Protein AF-A0A239C769-F1 (afdb_monomer_lite)

Radius of gyration: 11.59 Å; chains: 1; bounding box: 28×25×26 Å

Organism: NCBI:txid1610492

Foldseek 3Di:
DQVVVLVVQVVQLVDPPDFKDKDKDFQPPVVVVVRCVVQVWDFDDDDDRMTMTMDGSVSGDD

Secondary structure (DSSP, 8-state):
-HHHHHHHHHHHHHSTT--EEEEEEETT-HHHHHHTGGGT-EEEEEETTEEEEEEETTT---

Structure (mmCIF, N/CA/C/O backbone):
data_AF-A0A239C769-F1
#
_entry.id   AF-A0A239C769-F1
#
loop_
_atom_site.group_PDB
_atom_site.id
_atom_site.type_symbol
_atom_site.label_atom_id
_atom_site.label_alt_id
_atom_site.label_comp_id
_atom_site.label_asym_id
_atom_site.label_entity_id
_atom_site.label_seq_id
_atom_site.pdbx_PDB_ins_code
_atom_site.Cartn_x
_atom_site.Cartn_y
_atom_site.Cartn_z
_atom_site.occupancy
_atom_site.B_iso_or_equiv
_atom_site.auth_seq_id
_atom_site.auth_comp_id
_atom_site.auth_asym_id
_atom_site.auth_atom_id
_atom_site.pdbx_PDB_model_num
ATOM 1 N N . MET A 1 1 ? 6.316 12.804 -2.772 1.00 77.56 1 MET A N 1
ATOM 2 C CA . MET A 1 1 ? 4.858 12.547 -2.780 1.00 77.56 1 MET A CA 1
ATOM 3 C C . MET A 1 1 ? 4.481 11.671 -1.583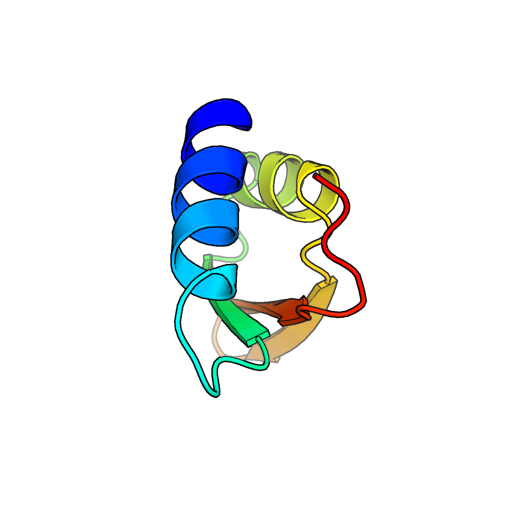 1.00 77.56 1 MET A C 1
ATOM 5 O O . MET A 1 1 ? 3.760 10.692 -1.710 1.00 77.56 1 MET A O 1
ATOM 9 N N . THR A 1 2 ? 5.011 11.994 -0.407 1.00 87.44 2 THR A N 1
ATOM 10 C CA . THR A 1 2 ? 4.803 11.238 0.838 1.00 87.44 2 THR A CA 1
ATOM 11 C C . THR A 1 2 ? 3.486 11.651 1.490 1.00 87.44 2 THR A C 1
ATOM 13 O O . THR A 1 2 ? 2.706 10.814 1.918 1.00 87.44 2 THR A O 1
ATOM 16 N N . GLU A 1 3 ? 3.185 12.941 1.441 1.00 91.12 3 GLU A N 1
ATOM 17 C CA . GLU A 1 3 ? 2.045 13.599 2.073 1.00 91.12 3 GLU A CA 1
ATOM 18 C C . GLU A 1 3 ? 0.721 13.135 1.456 1.00 91.12 3 GLU A C 1
ATOM 20 O O . GLU A 1 3 ? -0.220 12.801 2.171 1.00 91.12 3 GLU A O 1
ATOM 25 N N . ALA A 1 4 ? 0.662 13.036 0.123 1.00 92.12 4 ALA A N 1
ATOM 26 C CA . ALA A 1 4 ? -0.524 12.551 -0.582 1.00 92.12 4 ALA A CA 1
ATOM 27 C C . ALA A 1 4 ? -0.828 11.077 -0.252 1.00 92.12 4 ALA A C 1
ATOM 29 O O . ALA A 1 4 ? -1.981 10.725 -0.006 1.00 92.12 4 ALA A O 1
ATOM 30 N N . LEU A 1 5 ? 0.206 10.226 -0.193 1.00 92.81 5 LEU A N 1
ATOM 31 C CA . LEU A 1 5 ? 0.061 8.812 0.166 1.00 92.81 5 LEU A CA 1
ATOM 32 C C . LEU A 1 5 ? -0.352 8.635 1.628 1.00 92.81 5 LEU A C 1
ATOM 34 O O . LEU A 1 5 ? -1.209 7.799 1.916 1.00 92.81 5 LEU A O 1
ATOM 38 N N . ALA A 1 6 ? 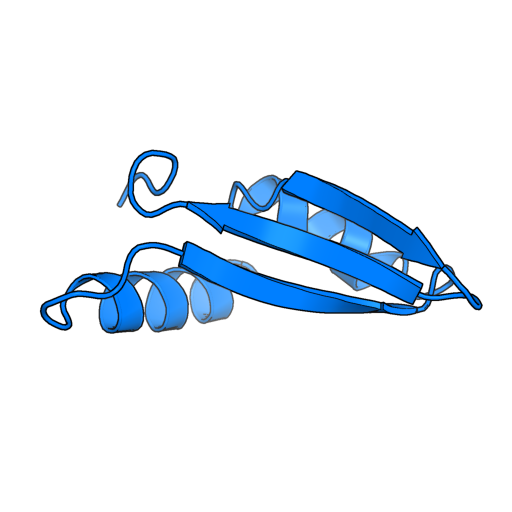0.205 9.434 2.537 1.00 92.69 6 ALA A N 1
ATOM 39 C CA . ALA A 1 6 ? -0.201 9.445 3.936 1.00 92.69 6 ALA A CA 1
ATOM 40 C C . ALA A 1 6 ? -1.665 9.887 4.091 1.00 92.69 6 ALA A C 1
ATOM 42 O O . ALA A 1 6 ? -2.433 9.212 4.774 1.00 92.69 6 ALA A O 1
ATOM 43 N N . GLY A 1 7 ? -2.078 10.956 3.402 1.00 94.56 7 GLY A N 1
ATOM 44 C CA . GLY A 1 7 ? -3.446 11.473 3.448 1.00 94.56 7 GLY A CA 1
ATOM 45 C C . GLY A 1 7 ? -4.482 10.465 2.947 1.00 94.56 7 GLY A C 1
ATOM 46 O O . GLY A 1 7 ? -5.441 10.162 3.659 1.00 94.56 7 GLY A O 1
ATOM 47 N N . ILE A 1 8 ? -4.269 9.885 1.759 1.00 94.44 8 ILE A N 1
ATOM 48 C CA . ILE A 1 8 ? -5.211 8.904 1.198 1.00 94.44 8 ILE A CA 1
ATOM 49 C C . ILE A 1 8 ? -5.229 7.601 2.007 1.00 94.44 8 ILE A C 1
ATOM 51 O O . ILE A 1 8 ? -6.295 7.035 2.239 1.00 94.44 8 ILE A O 1
ATOM 55 N N . SER A 1 9 ? -4.073 7.145 2.505 1.00 94.62 9 SER A N 1
ATOM 56 C CA . SER A 1 9 ? -3.998 5.950 3.357 1.00 94.62 9 SER A CA 1
ATOM 57 C C . SER A 1 9 ? -4.681 6.179 4.703 1.00 94.62 9 SER A C 1
ATOM 59 O O . SER A 1 9 ? -5.406 5.307 5.177 1.00 94.62 9 SER A O 1
ATOM 61 N N . GLY A 1 10 ? -4.510 7.367 5.286 1.00 94.75 10 GLY A N 1
ATOM 62 C CA . GLY A 1 10 ? -5.206 7.781 6.498 1.00 94.75 10 GLY A CA 1
ATOM 63 C C . GLY A 1 10 ? -6.717 7.762 6.305 1.00 94.75 10 GLY A C 1
ATOM 64 O O . GLY A 1 10 ? -7.415 7.104 7.073 1.00 94.75 10 GLY A O 1
ATOM 65 N N . TRP A 1 11 ? -7.216 8.388 5.234 1.00 95.00 11 TRP A N 1
ATOM 66 C CA . TRP A 1 11 ? -8.642 8.376 4.898 1.00 95.00 11 TRP A CA 1
ATOM 67 C C . TRP A 1 11 ? -9.187 6.962 4.649 1.00 95.00 11 TRP A C 1
ATOM 69 O O . TRP A 1 11 ? -10.263 6.625 5.137 1.00 95.00 11 TRP A O 1
ATOM 79 N N . ASN A 1 12 ? -8.433 6.091 3.973 1.00 94.62 12 ASN A N 1
ATOM 80 C CA . ASN A 1 12 ? -8.819 4.687 3.815 1.00 94.62 12 ASN A CA 1
ATOM 81 C C . ASN A 1 12 ? -8.970 3.995 5.179 1.00 94.62 12 ASN A C 1
ATOM 83 O O . ASN A 1 12 ? -9.929 3.264 5.415 1.00 94.62 12 ASN A O 1
ATOM 87 N N . PHE A 1 13 ? -8.059 4.232 6.122 1.00 95.31 13 PHE A N 1
ATOM 88 C CA . PHE A 1 13 ? -8.130 3.586 7.432 1.00 95.31 13 PHE A CA 1
ATOM 89 C C . PHE A 1 13 ? -9.161 4.189 8.391 1.00 95.31 13 PHE A C 1
ATOM 91 O O . PHE A 1 13 ? -9.482 3.524 9.383 1.00 95.31 13 PHE A O 1
ATOM 98 N N . THR A 1 14 ? -9.733 5.364 8.104 1.00 94.69 14 THR A N 1
ATOM 99 C CA . THR A 1 14 ? -10.928 5.838 8.825 1.00 94.69 14 THR A CA 1
ATOM 100 C C . THR A 1 14 ? -12.190 5.086 8.404 1.00 94.69 14 THR A C 1
ATOM 102 O O . THR A 1 14 ? -13.133 5.006 9.191 1.00 94.69 14 THR A O 1
ATOM 105 N N . GLN A 1 15 ? -12.195 4.455 7.224 1.00 93.44 15 GLN A N 1
ATOM 106 C CA . GLN A 1 15 ? -13.317 3.631 6.783 1.00 93.44 15 GLN A CA 1
ATOM 107 C C . GLN A 1 15 ? -13.396 2.330 7.597 1.00 93.44 15 GLN A C 1
ATOM 109 O O . GLN A 1 15 ? -12.392 1.655 7.873 1.00 93.44 15 GLN A O 1
ATOM 114 N N . GLY A 1 16 ? -14.615 1.955 7.989 1.00 92.50 16 GLY A N 1
ATOM 115 C CA . GLY A 1 16 ? -14.878 0.708 8.703 1.00 92.50 16 GLY A CA 1
ATOM 116 C C . GLY A 1 16 ? -14.491 -0.518 7.869 1.00 92.50 16 GLY A C 1
ATOM 117 O O . GLY A 1 16 ? -14.765 -0.586 6.676 1.00 92.50 16 GLY A O 1
ATOM 118 N N . GLY A 1 17 ? -13.841 -1.504 8.493 1.00 93.62 17 GLY A N 1
ATOM 119 C CA . GLY A 1 17 ? -13.536 -2.794 7.860 1.00 93.62 17 GLY A CA 1
ATOM 120 C C . GLY A 1 17 ? -12.276 -2.847 6.985 1.00 93.62 17 GLY A C 1
ATOM 121 O O . GLY A 1 17 ? -11.812 -3.950 6.686 1.00 93.62 17 GLY A O 1
ATOM 122 N N . ILE A 1 18 ? -11.655 -1.711 6.640 1.00 95.44 18 ILE A N 1
ATOM 123 C CA . ILE A 1 18 ? -10.399 -1.710 5.872 1.00 95.44 18 ILE A CA 1
ATOM 124 C C . ILE A 1 18 ? -9.238 -2.220 6.737 1.00 95.44 18 ILE A C 1
ATOM 126 O O . ILE A 1 18 ? -8.970 -1.716 7.829 1.00 95.44 18 ILE A O 1
A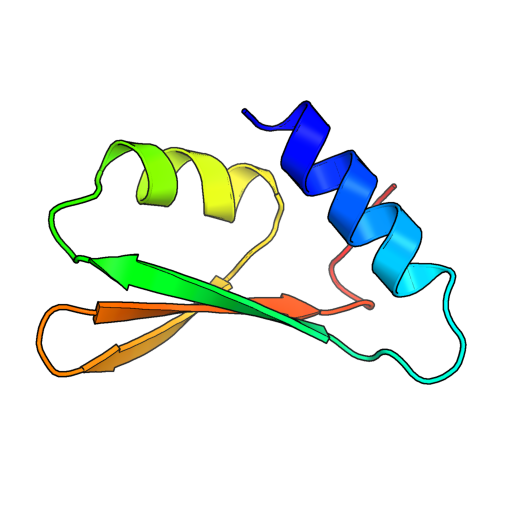TOM 130 N N . LYS A 1 19 ? -8.527 -3.237 6.230 1.00 95.38 19 LYS A N 1
ATOM 131 C CA . LYS A 1 19 ? -7.400 -3.898 6.921 1.00 95.38 19 LYS A CA 1
ATOM 132 C C . LYS A 1 19 ? -6.037 -3.567 6.314 1.00 95.38 19 LYS A C 1
ATOM 134 O O . LYS A 1 19 ? -5.027 -3.627 7.020 1.00 95.38 19 LYS A O 1
ATOM 139 N N . ALA A 1 20 ? -5.994 -3.260 5.021 1.00 96.31 20 ALA A N 1
ATOM 140 C CA . ALA A 1 20 ? -4.769 -2.948 4.300 1.00 96.31 20 ALA A CA 1
ATOM 141 C C . ALA A 1 20 ? -5.059 -2.174 3.007 1.00 96.31 20 ALA A C 1
ATOM 143 O O . ALA A 1 20 ? -6.158 -2.273 2.468 1.00 96.31 20 ALA 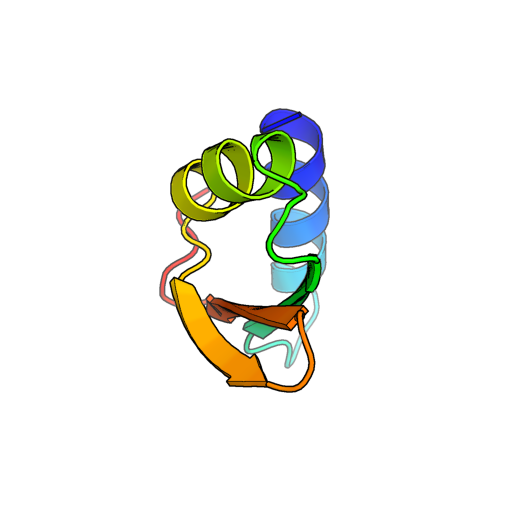A O 1
ATOM 144 N N . VAL A 1 21 ? -4.042 -1.469 2.516 1.00 95.88 21 VAL A N 1
ATOM 145 C CA . VAL A 1 21 ? -3.976 -0.860 1.184 1.00 95.88 21 VAL A CA 1
ATOM 146 C C . VAL A 1 21 ? -2.935 -1.627 0.370 1.00 95.88 21 VAL A C 1
ATOM 148 O O . VAL A 1 21 ? -1.868 -1.963 0.893 1.00 95.88 21 VAL A O 1
ATOM 151 N N . LEU A 1 22 ? -3.261 -1.922 -0.887 1.00 96.38 22 LEU A N 1
ATOM 152 C CA . LEU A 1 22 ? -2.352 -2.541 -1.847 1.00 96.38 22 LEU A CA 1
ATOM 153 C C . LEU A 1 22 ? -1.932 -1.509 -2.891 1.00 96.38 22 LEU A C 1
ATOM 155 O O . LEU A 1 22 ? -2.729 -0.652 -3.268 1.00 96.38 22 LEU A O 1
ATOM 159 N N . ALA A 1 23 ? -0.688 -1.604 -3.336 1.00 95.06 23 ALA A N 1
ATOM 160 C CA . ALA A 1 23 ? -0.161 -0.837 -4.454 1.00 95.06 23 ALA A CA 1
ATOM 161 C C . ALA A 1 23 ? 0.752 -1.732 -5.290 1.00 95.06 23 ALA A C 1
ATOM 163 O O . ALA A 1 23 ? 1.327 -2.689 -4.772 1.00 95.06 23 ALA A O 1
ATOM 164 N N . GLU A 1 24 ? 0.916 -1.403 -6.562 1.00 95.00 24 GLU A N 1
ATOM 165 C CA . GLU A 1 24 ? 1.843 -2.084 -7.455 1.00 95.00 24 GLU A CA 1
ATOM 166 C C . GLU A 1 24 ? 2.701 -1.060 -8.194 1.00 95.00 24 GLU A C 1
ATOM 168 O O . GLU A 1 24 ? 2.266 0.063 -8.455 1.00 95.00 24 GLU A O 1
ATOM 173 N N . THR A 1 25 ? 3.945 -1.424 -8.477 1.00 95.81 25 THR A N 1
ATOM 174 C CA . THR A 1 25 ? 4.882 -0.584 -9.226 1.00 95.81 25 THR A CA 1
ATOM 175 C C . THR A 1 25 ? 5.703 -1.439 -10.167 1.00 95.81 25 THR A C 1
ATOM 177 O O . THR A 1 25 ? 6.083 -2.551 -9.809 1.00 95.81 25 THR A O 1
ATOM 180 N N . GLU A 1 26 ? 6.046 -0.910 -11.336 1.00 96.25 26 GLU A N 1
ATOM 181 C CA . GLU A 1 26 ? 7.060 -1.533 -12.188 1.00 96.25 26 GLU A CA 1
ATOM 182 C C . GLU A 1 26 ? 8.434 -1.513 -11.502 1.00 96.25 26 GLU A C 1
ATOM 184 O O . GLU A 1 26 ? 8.740 -0.601 -10.727 1.00 96.25 26 GLU A O 1
ATOM 189 N N . LYS A 1 27 ? 9.278 -2.515 -11.778 1.00 92.44 27 LYS A N 1
ATOM 190 C CA . LYS A 1 27 ? 10.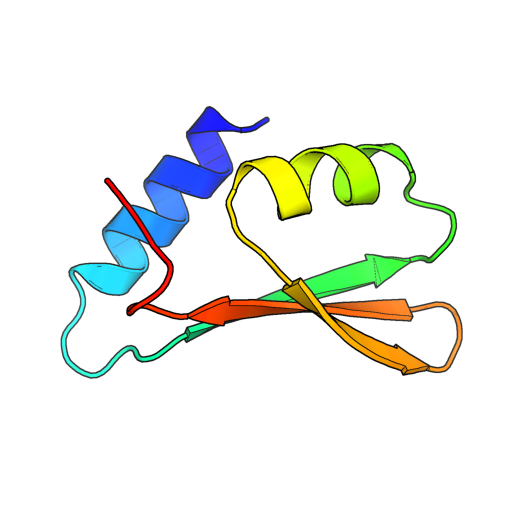593 -2.672 -11.129 1.00 92.44 27 LYS A CA 1
ATOM 191 C C . LYS A 1 27 ? 11.566 -1.526 -11.419 1.00 92.44 27 LYS A C 1
ATOM 193 O O . LYS A 1 27 ? 12.486 -1.278 -10.637 1.00 92.44 27 LYS A O 1
ATOM 198 N N . ASP A 1 28 ? 11.374 -0.835 -12.529 1.00 93.44 28 ASP A N 1
ATOM 199 C CA . ASP A 1 28 ? 12.158 0.323 -12.945 1.00 93.44 28 ASP A CA 1
ATOM 200 C C . ASP A 1 28 ? 11.628 1.647 -12.362 1.00 93.44 28 ASP A C 1
ATOM 202 O O . ASP A 1 28 ? 12.298 2.679 -12.450 1.00 93.44 28 ASP A O 1
ATOM 206 N N . CYS A 1 29 ? 10.486 1.629 -11.662 1.00 91.00 29 CYS A N 1
ATOM 207 C CA . CYS A 1 29 ? 9.891 2.799 -11.023 1.00 91.00 29 CYS A CA 1
ATOM 208 C C . CYS A 1 29 ? 10.598 3.162 -9.699 1.00 91.00 29 CYS A C 1
ATOM 210 O O . CYS A 1 29 ? 10.014 3.206 -8.608 1.00 91.00 29 CYS A O 1
ATOM 212 N N . LEU A 1 30 ? 11.894 3.481 -9.788 1.00 89.81 30 LEU A N 1
ATOM 213 C CA . LEU A 1 30 ? 12.779 3.737 -8.644 1.00 89.81 30 LEU A CA 1
ATOM 214 C C . LEU A 1 30 ? 12.313 4.892 -7.740 1.00 89.81 30 LEU A C 1
ATOM 216 O O . LEU A 1 30 ? 12.707 4.967 -6.572 1.00 89.81 30 LEU A O 1
ATOM 220 N N . ALA A 1 31 ? 11.512 5.824 -8.261 1.00 89.06 31 ALA A N 1
ATOM 221 C CA . ALA A 1 31 ? 10.930 6.916 -7.480 1.00 89.06 31 ALA A CA 1
ATOM 222 C C . ALA A 1 31 ? 9.867 6.405 -6.491 1.00 89.06 31 ALA A C 1
ATOM 224 O O . ALA A 1 31 ? 9.888 6.759 -5.306 1.00 89.06 31 ALA A O 1
ATOM 225 N N . SER A 1 32 ? 8.981 5.522 -6.952 1.00 87.62 32 SER A N 1
ATOM 226 C CA . SER A 1 32 ? 7.942 4.901 -6.126 1.00 87.62 32 SER A CA 1
ATOM 227 C C . SER A 1 32 ? 8.551 3.945 -5.107 1.00 87.62 32 SER A C 1
ATOM 229 O O . SER A 1 32 ? 8.179 3.988 -3.935 1.00 87.62 32 SER A O 1
ATOM 231 N N . HIS A 1 33 ? 9.591 3.201 -5.490 1.00 90.69 33 HIS A N 1
ATOM 232 C CA . HIS A 1 33 ? 10.328 2.314 -4.581 1.00 90.69 33 HIS A CA 1
ATOM 233 C C . HIS A 1 33 ? 10.988 3.052 -3.415 1.00 90.69 33 HIS A C 1
ATOM 235 O O . HIS A 1 33 ? 11.162 2.488 -2.342 1.00 90.69 33 HIS A O 1
ATOM 241 N N . ARG A 1 34 ? 11.338 4.331 -3.594 1.00 91.88 34 ARG A N 1
ATOM 242 C CA . ARG A 1 34 ? 11.856 5.181 -2.511 1.00 91.88 34 ARG A CA 1
ATOM 243 C C . ARG A 1 34 ? 10.757 5.820 -1.668 1.00 91.88 34 ARG A C 1
ATOM 245 O O . ARG A 1 34 ? 11.024 6.237 -0.544 1.00 91.88 34 ARG A O 1
ATOM 252 N N . THR A 1 35 ? 9.549 5.944 -2.209 1.00 93.12 35 THR A N 1
ATOM 253 C CA . THR A 1 35 ? 8.438 6.674 -1.584 1.00 93.12 35 THR A CA 1
ATOM 254 C C . THR A 1 35 ? 7.524 5.745 -0.783 1.00 93.12 35 THR A C 1
ATOM 256 O O . THR A 1 35 ? 7.094 6.107 0.311 1.00 93.12 35 THR A O 1
ATOM 259 N N . LEU A 1 36 ? 7.259 4.537 -1.280 1.00 94.00 36 LEU A N 1
ATOM 260 C CA . LEU A 1 36 ? 6.384 3.556 -0.635 1.00 94.00 36 LEU A CA 1
ATOM 261 C C . LEU A 1 36 ? 6.915 3.099 0.740 1.00 94.00 36 LEU A C 1
ATOM 263 O O . LEU A 1 36 ? 6.166 3.218 1.714 1.00 94.00 36 LEU A O 1
ATOM 267 N N . PRO A 1 37 ? 8.200 2.717 0.901 1.00 93.56 37 PRO A N 1
ATOM 268 C CA . PRO A 1 37 ? 8.748 2.367 2.214 1.00 93.56 37 PRO A CA 1
ATOM 269 C C . PRO A 1 37 ? 8.682 3.510 3.232 1.00 93.56 37 PRO A C 1
ATOM 271 O O . PRO A 1 37 ? 8.428 3.268 4.409 1.00 93.56 37 PRO A O 1
ATOM 274 N N . LYS A 1 38 ? 8.830 4.769 2.790 1.00 93.25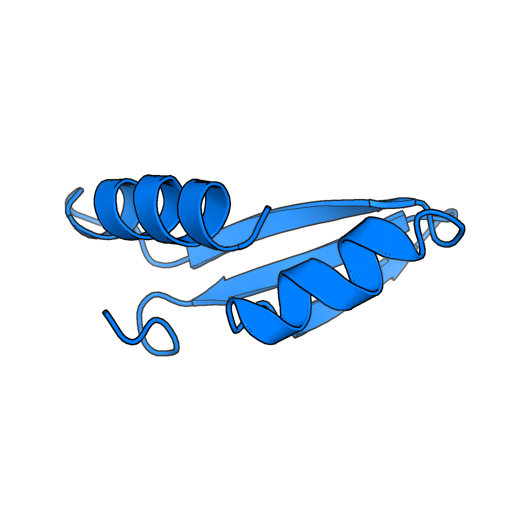 38 LYS A N 1
ATOM 275 C CA . LYS A 1 38 ? 8.684 5.953 3.660 1.00 93.25 38 LYS A CA 1
ATOM 276 C C . LYS A 1 38 ? 7.262 6.119 4.207 1.00 93.25 38 LYS A C 1
ATOM 278 O O . LYS A 1 38 ? 7.081 6.794 5.211 1.00 93.25 38 LYS A O 1
ATOM 283 N N . ASN A 1 39 ? 6.274 5.493 3.566 1.00 92.94 39 ASN A N 1
ATOM 284 C CA . ASN A 1 39 ? 4.879 5.437 4.004 1.00 92.94 39 ASN A CA 1
ATOM 285 C C . ASN A 1 39 ? 4.515 4.084 4.643 1.00 92.94 39 ASN A C 1
ATOM 287 O O . ASN A 1 39 ? 3.339 3.740 4.724 1.00 92.94 39 ASN A O 1
ATOM 291 N N . ASN A 1 40 ? 5.505 3.305 5.095 1.00 94.69 40 ASN A N 1
ATOM 292 C CA . ASN A 1 40 ? 5.333 1.993 5.734 1.00 94.69 40 ASN A CA 1
ATOM 293 C C . ASN A 1 40 ? 4.732 0.897 4.834 1.00 94.69 40 ASN A C 1
ATOM 295 O O . ASN A 1 40 ? 4.269 -0.131 5.337 1.00 94.69 40 ASN A O 1
ATOM 299 N N . PHE A 1 41 ? 4.746 1.080 3.513 1.00 95.75 41 PHE A N 1
ATOM 300 C CA . PHE A 1 41 ? 4.438 -0.009 2.593 1.00 95.75 41 PHE A CA 1
ATOM 301 C C . PHE A 1 41 ? 5.587 -1.019 2.572 1.00 95.75 41 PHE A C 1
ATOM 303 O O . PHE A 1 41 ? 6.759 -0.649 2.498 1.00 95.75 41 PHE A O 1
ATOM 310 N N . GLN A 1 42 ? 5.238 -2.302 2.592 1.00 96.38 42 GLN A N 1
ATOM 311 C CA . GLN A 1 42 ? 6.178 -3.418 2.526 1.00 96.38 42 GLN A CA 1
ATOM 312 C C . GLN A 1 42 ? 5.981 -4.177 1.217 1.00 96.38 42 GLN A C 1
ATOM 314 O O . GLN A 1 42 ? 4.840 -4.461 0.852 1.00 96.38 42 GLN A O 1
ATOM 319 N N . ALA A 1 43 ? 7.068 -4.508 0.521 1.00 95.88 43 ALA A N 1
ATOM 320 C CA . ALA A 1 43 ? 7.003 -5.388 -0.640 1.00 95.88 43 ALA A CA 1
ATOM 321 C C . ALA A 1 43 ? 6.597 -6.799 -0.182 1.00 95.88 43 ALA A C 1
ATOM 323 O O . ALA A 1 43 ? 7.180 -7.338 0.758 1.00 95.88 43 ALA A O 1
ATOM 324 N N . VAL A 1 44 ? 5.574 -7.373 -0.812 1.00 96.44 44 VAL A N 1
ATOM 325 C CA . VAL A 1 44 ? 5.012 -8.687 -0.446 1.00 96.44 44 VAL A CA 1
ATOM 326 C C . VAL A 1 44 ? 5.131 -9.718 -1.560 1.00 96.44 44 VAL A C 1
ATOM 328 O O . VAL A 1 44 ? 5.083 -10.912 -1.281 1.00 96.44 44 VAL A O 1
ATOM 331 N N . GLN A 1 45 ? 5.280 -9.275 -2.807 1.00 94.19 45 GLN A N 1
ATOM 332 C CA . GLN A 1 45 ? 5.429 -10.155 -3.959 1.00 94.19 45 GLN A CA 1
ATOM 333 C C . GLN A 1 45 ? 6.117 -9.414 -5.103 1.00 94.19 45 GLN A C 1
ATOM 335 O O . GLN A 1 45 ? 5.911 -8.216 -5.293 1.00 94.19 45 GLN A O 1
ATOM 340 N N . GLU A 1 46 ? 6.894 -10.146 -5.894 1.00 93.81 46 GLU A N 1
ATOM 341 C CA . GLU A 1 46 ? 7.422 -9.672 -7.167 1.00 93.81 46 GLU A CA 1
ATOM 342 C C . GLU A 1 46 ? 7.067 -10.669 -8.266 1.00 93.81 46 GLU A C 1
ATOM 344 O O . GLU A 1 46 ? 7.307 -11.868 -8.122 1.00 93.81 46 GLU A O 1
ATOM 349 N N . GLN A 1 47 ? 6.498 -10.187 -9.369 1.00 92.69 47 GLN A N 1
ATOM 350 C CA . GLN A 1 47 ? 6.139 -11.022 -10.514 1.00 92.69 47 GLN A CA 1
ATOM 351 C C . GLN A 1 47 ? 6.059 -10.174 -11.781 1.00 92.69 47 GLN A C 1
ATOM 353 O O . GLN A 1 47 ? 5.583 -9.048 -11.723 1.00 92.69 47 GLN A O 1
ATOM 358 N N . ASN A 1 48 ? 6.491 -10.715 -12.926 1.00 87.94 48 ASN A N 1
ATOM 359 C CA . ASN A 1 48 ? 6.295 -10.114 -14.255 1.00 87.94 48 ASN A CA 1
ATOM 360 C C . ASN A 1 48 ? 6.637 -8.614 -14.324 1.00 87.94 48 ASN A C 1
ATOM 362 O O . ASN A 1 48 ? 5.838 -7.811 -14.785 1.00 87.94 48 ASN A O 1
ATOM 366 N N . ASN A 1 49 ? 7.823 -8.239 -13.840 1.00 92.81 49 ASN A N 1
ATOM 367 C CA . ASN A 1 49 ? 8.295 -6.849 -13.787 1.00 92.81 49 ASN A CA 1
ATOM 368 C C . ASN A 1 49 ? 7.525 -5.904 -12.841 1.00 92.81 49 ASN A C 1
ATOM 370 O O . ASN A 1 49 ? 7.801 -4.711 -12.833 1.00 92.81 49 ASN A O 1
ATOM 374 N N . MET A 1 50 ? 6.644 -6.429 -11.989 1.00 95.94 50 MET A N 1
ATOM 375 C CA . MET A 1 50 ? 5.911 -5.670 -10.976 1.00 95.94 50 MET A CA 1
ATOM 376 C C . MET A 1 50 ? 6.373 -6.033 -9.564 1.00 95.94 50 MET A C 1
ATOM 378 O O . MET A 1 50 ? 6.711 -7.186 -9.275 1.00 95.94 50 MET A O 1
ATOM 382 N N . ILE A 1 51 ? 6.341 -5.050 -8.670 1.00 96.44 51 ILE A N 1
ATOM 383 C CA . ILE A 1 51 ? 6.476 -5.201 -7.223 1.00 96.44 51 ILE A CA 1
ATOM 384 C C . ILE A 1 51 ? 5.137 -4.846 -6.590 1.00 96.44 51 ILE A C 1
ATOM 386 O O . ILE A 1 51 ? 4.583 -3.777 -6.836 1.00 96.44 51 ILE A O 1
ATOM 390 N N . TRP A 1 52 ? 4.638 -5.746 -5.754 1.00 96.94 52 TRP A N 1
ATOM 391 C CA . TRP A 1 52 ? 3.407 -5.581 -4.999 1.00 96.94 52 TRP A CA 1
ATOM 392 C C . TRP A 1 52 ? 3.734 -5.144 -3.585 1.00 96.94 52 TRP A C 1
ATOM 394 O O . TRP A 1 52 ? 4.560 -5.750 -2.900 1.00 96.94 52 TRP A O 1
ATOM 404 N N . TRP A 1 53 ? 3.033 -4.119 -3.130 1.00 97.00 53 TRP A N 1
ATOM 405 C CA . TRP A 1 53 ? 3.257 -3.457 -1.862 1.00 97.00 53 TRP A CA 1
ATOM 406 C C . TRP A 1 53 ? 2.007 -3.517 -1.003 1.00 97.00 53 TRP A C 1
ATOM 408 O O . TRP A 1 53 ? 0.882 -3.387 -1.488 1.00 97.00 53 TRP A O 1
ATOM 418 N N . ARG A 1 54 ? 2.205 -3.661 0.303 1.00 97.25 54 ARG A N 1
ATOM 419 C CA . ARG A 1 54 ? 1.129 -3.701 1.284 1.00 97.25 54 ARG A CA 1
ATOM 420 C C . ARG A 1 54 ? 1.403 -2.730 2.416 1.00 97.25 54 ARG A C 1
ATOM 422 O O . ARG A 1 54 ? 2.425 -2.827 3.089 1.00 97.25 54 ARG A O 1
ATOM 429 N N . LEU A 1 55 ? 0.434 -1.865 2.687 1.00 96.81 55 LEU A N 1
ATOM 430 C CA . LEU A 1 55 ? 0.358 -1.090 3.918 1.00 96.81 55 LEU A CA 1
ATOM 431 C C . LEU A 1 55 ? -0.758 -1.668 4.782 1.00 96.81 55 LEU A C 1
ATOM 433 O O . LEU A 1 55 ? -1.925 -1.651 4.397 1.00 96.81 55 LEU A O 1
ATOM 437 N N . SER A 1 56 ? -0.416 -2.209 5.949 1.00 96.06 56 SER A N 1
ATOM 438 C CA . SER A 1 56 ? -1.422 -2.713 6.890 1.00 96.06 56 SER A CA 1
ATOM 439 C C . SER A 1 56 ? -1.912 -1.602 7.816 1.00 96.06 56 SER A C 1
ATOM 441 O O . SER A 1 56 ? -1.120 -0.767 8.247 1.00 96.06 56 SER A O 1
ATOM 443 N N . LYS A 1 57 ? -3.192 -1.642 8.210 1.00 93.69 57 LYS A N 1
ATOM 444 C CA . LYS A 1 57 ? -3.749 -0.686 9.184 1.00 93.69 57 LYS A CA 1
ATOM 445 C C . LYS A 1 57 ? -2.979 -0.684 10.510 1.00 93.69 57 LYS A C 1
ATOM 447 O O . LYS A 1 57 ? -2.858 0.348 11.148 1.00 93.69 57 LYS A O 1
ATOM 452 N N . LYS A 1 58 ? -2.427 -1.838 10.905 1.00 90.50 58 LYS A N 1
ATOM 453 C CA . LYS A 1 58 ? -1.596 -1.984 12.114 1.00 90.50 58 LYS A CA 1
ATOM 454 C C . LYS A 1 58 ? -0.229 -1.301 11.993 1.00 90.50 58 LYS A C 1
ATOM 456 O O . LYS A 1 58 ? 0.320 -0.878 13.000 1.00 90.50 58 LYS A O 1
ATOM 461 N N . ALA A 1 59 ? 0.331 -1.250 10.785 1.00 87.69 59 ALA A N 1
ATOM 462 C CA . ALA A 1 59 ? 1.624 -0.626 10.514 1.00 87.69 59 ALA A CA 1
ATOM 463 C C . ALA A 1 59 ? 1.502 0.872 10.194 1.00 87.69 59 ALA A C 1
ATOM 465 O O . ALA A 1 59 ? 2.505 1.581 10.218 1.00 87.69 59 ALA A O 1
ATOM 466 N N . PHE A 1 60 ? 0.292 1.354 9.897 1.00 88.12 60 PHE A N 1
ATOM 467 C CA . PHE A 1 60 ? 0.041 2.768 9.670 1.00 88.12 60 PHE A CA 1
ATOM 468 C C . PHE A 1 60 ? 0.130 3.540 10.987 1.00 88.12 60 PHE A C 1
ATOM 470 O O . PHE A 1 60 ? -0.628 3.289 11.923 1.00 88.12 60 PHE A O 1
ATOM 477 N N . LYS A 1 61 ? 1.072 4.480 11.047 1.00 71.44 61 LYS A N 1
ATOM 478 C CA . LYS A 1 61 ? 1.208 5.446 12.136 1.00 71.44 61 LYS A CA 1
ATOM 479 C C . LYS A 1 61 ? 0.817 6.807 11.566 1.00 71.44 61 LYS A C 1
ATOM 481 O O . LYS A 1 61 ? 1.438 7.226 10.591 1.00 71.44 61 LYS A O 1
ATOM 486 N N . SER A 1 62 ? -0.242 7.411 12.109 1.00 59.38 62 SER A N 1
ATOM 487 C CA . SER A 1 62 ? -0.671 8.773 11.759 1.00 59.38 62 SER A CA 1
ATOM 488 C C . SER A 1 62 ? 0.261 9.809 12.362 1.00 59.38 62 SER A C 1
ATOM 490 O O . SER A 1 62 ? 0.575 9.624 13.562 1.00 59.38 62 SER A O 1
#

pLDDT: mean 92.48, std 6.01, range [59.38, 97.25]

Sequence (62 aa):
MTEALAGISGWNFTQGGIKAVLAETEKDCLASHRTLPKNNFQAVQEQNNMIWWRLSKKAFKS